Protein AF-A0A8T6ULE7-F1 (afdb_monomer)

Foldseek 3Di:
DDKDKDKDFDKDWPDQPPNVVVVDDTDMDGDPHIDMDIDDDDPFQKDKDQPPVVRDIDIDGPVDQQDDDDPPSPVSVVSVVVD

Sequence (83 aa):
MLSFHVTAPGRVCLFGEHSDYLGLDVIAAAIDMSIDIIATPREDNTICVKYLDLNESDEFSLDDEIQYRTQRDYIRSAFNVMA

Mean predicted aligned error: 3.83 Å

Solvent-accessible surface area (backbone atoms only — not comparable to full-atom values): 5539 Å² total; per-residue (Å²): 132,75,71,46,79,50,76,47,63,39,74,48,80,80,41,48,83,89,27,58,92,72,76,44,81,61,44,69,43,75,46,94,56,63,52,77,48,80,47,64,84,69,97,62,65,61,50,78,46,72,43,74,95,74,76,44,76,48,76,48,53,71,88,52,86,79,75,80,89,55,90,84,44,59,69,61,50,51,51,73,72,73,110

Secondary structure (DSSP, 8-state):
---EEEEEEEEEEEE-TTTGGGT---EEEEEEEEEEEEE---SSSEEEEEEGGGTEEEEEESSS-----STT-HHHHHHHHH-

Radius of gyration: 16.37 Å; Cα contacts (8 Å, |Δi|>4): 101; chains: 1; bounding box: 36×29×39 Å

pLDDT: mean 94.58, std 5.56, range [61.31, 98.44]

Structure (mmCIF, N/CA/C/O backbone):
data_AF-A0A8T6ULE7-F1
#
_entry.id   AF-A0A8T6ULE7-F1
#
loop_
_atom_site.group_PDB
_atom_site.id
_atom_site.type_symbol
_atom_site.label_atom_id
_atom_site.label_alt_id
_atom_site.label_comp_id
_atom_site.label_asym_id
_atom_site.label_entity_id
_atom_site.label_seq_id
_atom_site.pdbx_PDB_ins_code
_atom_site.Cartn_x
_atom_site.Cartn_y
_atom_site.Cartn_z
_atom_site.occupancy
_atom_site.B_iso_or_equiv
_atom_site.auth_seq_id
_atom_site.auth_comp_id
_atom_site.auth_asym_id
_atom_site.auth_atom_id
_atom_site.pdbx_PDB_model_num
ATOM 1 N N . MET A 1 1 ? -12.566 -15.089 15.477 1.00 64.25 1 MET A N 1
ATOM 2 C CA . MET A 1 1 ? -12.291 -14.541 14.131 1.00 64.25 1 MET A CA 1
ATOM 3 C C . MET A 1 1 ? -10.866 -14.886 13.755 1.00 64.25 1 MET A C 1
ATOM 5 O O . MET A 1 1 ? -10.006 -14.791 14.622 1.00 64.25 1 MET A O 1
ATOM 9 N N . LEU A 1 2 ? -10.627 -15.347 12.525 1.00 83.62 2 LEU A N 1
ATOM 10 C CA . LEU A 1 2 ? -9.266 -15.572 12.035 1.00 83.62 2 LEU A CA 1
ATOM 11 C C . LEU A 1 2 ? -8.621 -14.230 11.684 1.00 83.62 2 LEU A C 1
ATOM 13 O O . LEU A 1 2 ? -9.258 -13.396 11.043 1.00 83.62 2 LEU A O 1
ATOM 17 N N . SER A 1 3 ? -7.374 -14.037 12.105 1.00 91.44 3 SER A N 1
A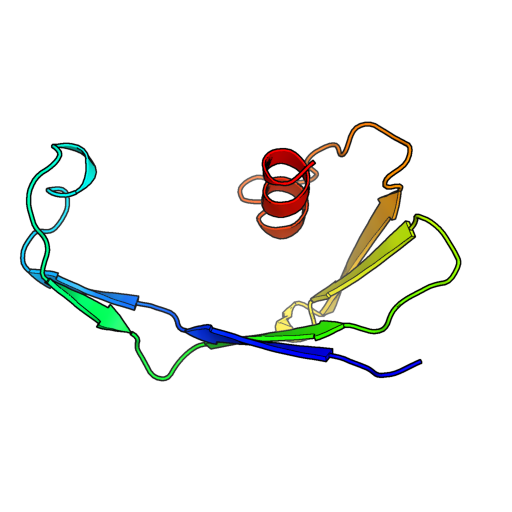TOM 18 C CA . SER A 1 3 ? -6.519 -12.984 11.573 1.00 91.44 3 SER A CA 1
ATOM 19 C C . SER A 1 3 ? -5.988 -13.393 10.199 1.00 91.44 3 SER A C 1
ATOM 21 O O . SER A 1 3 ? -5.745 -14.570 9.928 1.00 91.44 3 SER A O 1
ATOM 23 N N . PHE A 1 4 ? -5.799 -12.405 9.337 1.00 94.94 4 PHE A N 1
ATOM 24 C CA . PHE A 1 4 ? -5.183 -12.541 8.028 1.00 94.94 4 PHE A CA 1
ATOM 25 C C . PHE A 1 4 ? -3.810 -11.890 8.067 1.00 94.94 4 PHE A C 1
ATOM 27 O O . PHE A 1 4 ? -3.656 -10.796 8.609 1.00 94.94 4 PHE A O 1
ATOM 34 N N . HIS A 1 5 ? -2.824 -12.552 7.476 1.00 97.06 5 HIS A N 1
ATOM 35 C CA . HIS A 1 5 ? -1.519 -11.968 7.203 1.00 97.06 5 HIS A CA 1
ATOM 36 C C . HIS A 1 5 ? -1.360 -11.879 5.691 1.00 97.06 5 HIS A C 1
ATOM 38 O O . HIS A 1 5 ? -1.546 -12.871 4.986 1.00 97.06 5 HIS A O 1
ATOM 44 N N . VAL A 1 6 ? -1.083 -10.675 5.202 1.00 96.69 6 VAL A N 1
ATOM 45 C CA . VAL A 1 6 ? -0.815 -10.400 3.792 1.00 96.69 6 VAL A CA 1
ATOM 46 C C . VAL A 1 6 ? 0.506 -9.654 3.663 1.00 96.69 6 VAL A C 1
ATOM 48 O O . VAL A 1 6 ? 0.839 -8.815 4.500 1.00 96.69 6 VAL A O 1
ATOM 51 N N . THR A 1 7 ? 1.232 -9.948 2.591 1.00 97.81 7 THR A N 1
ATOM 52 C CA . THR A 1 7 ? 2.550 -9.379 2.303 1.00 97.81 7 THR A CA 1
ATOM 53 C C . THR A 1 7 ? 2.564 -8.885 0.861 1.00 97.81 7 THR A C 1
ATOM 55 O O . THR A 1 7 ? 2.179 -9.621 -0.050 1.00 97.81 7 THR A O 1
ATOM 58 N N . ALA A 1 8 ? 3.016 -7.652 0.645 1.00 97.44 8 ALA A N 1
ATOM 59 C CA . ALA A 1 8 ? 3.206 -7.065 -0.678 1.00 97.44 8 ALA A CA 1
ATOM 60 C C . ALA A 1 8 ? 4.682 -6.666 -0.858 1.00 97.44 8 ALA A C 1
ATOM 62 O O . ALA A 1 8 ? 5.171 -5.822 -0.102 1.00 97.44 8 ALA A O 1
ATOM 63 N N . PRO A 1 9 ? 5.419 -7.251 -1.820 1.00 98.44 9 PRO A N 1
ATOM 64 C CA . PRO A 1 9 ? 6.820 -6.912 -2.027 1.00 98.44 9 PRO A CA 1
ATOM 65 C C . PRO A 1 9 ? 6.970 -5.540 -2.692 1.00 98.44 9 PRO A C 1
ATOM 67 O O . PRO A 1 9 ? 6.162 -5.126 -3.526 1.00 98.44 9 PRO A O 1
ATOM 70 N N . GLY A 1 10 ? 8.060 -4.853 -2.365 1.00 98.12 10 GLY A N 1
ATOM 71 C CA . GLY A 1 10 ? 8.569 -3.746 -3.157 1.00 98.12 10 GLY A CA 1
ATOM 72 C C . GLY A 1 10 ? 9.064 -4.226 -4.523 1.00 98.12 10 GLY A C 1
ATOM 73 O O . GLY A 1 10 ? 9.137 -5.423 -4.812 1.00 98.12 10 GLY A O 1
ATOM 74 N N . ARG A 1 11 ? 9.451 -3.278 -5.379 1.00 97.69 11 ARG A N 1
ATOM 75 C CA . ARG A 1 11 ? 9.903 -3.576 -6.744 1.00 97.69 11 ARG A CA 1
ATOM 76 C C . ARG A 1 11 ? 11.076 -2.716 -7.178 1.00 97.69 11 ARG A C 1
ATOM 78 O O . ARG A 1 11 ? 11.152 -1.534 -6.831 1.00 97.69 11 ARG A O 1
ATOM 85 N N . VAL A 1 12 ? 11.900 -3.272 -8.056 1.00 97.38 12 VAL A N 1
ATOM 86 C CA . VAL A 1 12 ? 12.940 -2.564 -8.812 1.00 97.38 12 VAL A CA 1
ATOM 87 C C . VAL A 1 12 ? 12.638 -2.627 -10.311 1.00 97.38 12 VAL A C 1
ATOM 89 O O . VAL A 1 12 ? 12.083 -3.613 -10.797 1.00 97.38 12 VAL A O 1
ATOM 92 N N . CYS A 1 13 ? 12.983 -1.566 -11.041 1.00 97.19 13 CYS A N 1
ATOM 93 C CA . CYS A 1 13 ? 12.955 -1.552 -12.501 1.00 97.19 13 CYS A CA 1
ATOM 94 C C . CYS A 1 13 ? 14.336 -1.974 -13.019 1.00 97.19 13 CYS A C 1
ATOM 96 O O . CYS A 1 13 ? 15.331 -1.340 -12.683 1.00 97.19 13 CYS A O 1
ATOM 98 N N . LEU A 1 14 ? 14.406 -3.059 -13.791 1.00 97.50 14 LEU A N 1
ATOM 99 C CA . LEU A 1 14 ? 15.645 -3.548 -14.405 1.00 97.50 14 LEU A CA 1
ATOM 100 C C . LEU A 1 14 ? 15.858 -2.940 -15.796 1.00 97.50 14 LEU A C 1
ATOM 102 O O . LEU A 1 14 ? 16.996 -2.755 -16.222 1.00 97.50 14 LEU A O 1
ATOM 106 N N . PHE A 1 15 ? 14.767 -2.647 -16.510 1.00 97.62 15 PHE A N 1
ATOM 107 C CA . PHE A 1 15 ? 14.793 -2.023 -17.830 1.00 97.62 15 PHE A CA 1
ATOM 108 C C . PHE A 1 15 ? 13.477 -1.297 -18.132 1.00 97.62 15 PHE A C 1
ATOM 110 O O . PHE A 1 15 ? 12.406 -1.785 -17.767 1.00 97.62 15 PHE A O 1
ATOM 117 N N . GLY A 1 16 ? 13.563 -0.187 -18.872 1.00 94.44 16 GLY A N 1
ATOM 118 C CA . GLY A 1 16 ? 12.394 0.572 -19.324 1.00 94.44 16 GLY A CA 1
ATOM 119 C C . GLY A 1 16 ? 11.904 1.606 -18.311 1.00 94.44 16 GLY A C 1
ATOM 120 O O . GLY A 1 16 ? 10.699 1.770 -18.133 1.00 94.44 16 GLY A O 1
ATOM 121 N N . GLU A 1 17 ? 12.813 2.317 -17.630 1.00 94.19 17 GLU A N 1
ATOM 122 C CA . GLU A 1 17 ? 12.403 3.445 -16.786 1.00 94.19 17 GLU A CA 1
ATOM 123 C C . GLU A 1 17 ? 11.541 4.435 -17.573 1.00 94.19 17 GLU A C 1
ATOM 125 O O . GLU A 1 17 ? 11.801 4.711 -18.747 1.00 94.19 17 GLU A O 1
ATOM 130 N N . HIS A 1 18 ? 10.492 4.941 -16.919 1.00 93.81 18 HIS A N 1
ATOM 131 C CA . HIS A 1 18 ? 9.562 5.919 -17.483 1.00 93.81 18 HIS A CA 1
ATOM 132 C C . HIS A 1 18 ? 8.841 5.478 -18.777 1.00 93.81 18 HIS A C 1
ATOM 134 O O . HIS A 1 18 ? 8.252 6.300 -19.476 1.00 93.81 18 HIS A O 1
ATOM 140 N N . SER A 1 19 ? 8.898 4.196 -19.136 1.00 95.06 19 SER A N 1
ATOM 141 C CA . SER A 1 19 ? 8.316 3.685 -20.384 1.00 95.06 19 SER A CA 1
ATOM 142 C C . SER A 1 19 ? 6.899 3.131 -20.184 1.00 95.06 19 SER A C 1
ATOM 144 O O . SER A 1 19 ? 6.098 3.103 -21.116 1.00 95.06 19 SER A O 1
ATOM 146 N N . ASP A 1 20 ? 6.560 2.761 -18.951 1.00 91.50 20 ASP A N 1
ATOM 147 C CA . ASP A 1 20 ? 5.279 2.182 -18.547 1.00 91.50 20 ASP A CA 1
ATOM 148 C C . ASP A 1 20 ? 4.095 3.120 -18.813 1.00 91.50 20 ASP A C 1
ATOM 150 O O . ASP A 1 20 ? 3.091 2.710 -19.394 1.00 91.50 20 ASP A O 1
ATOM 154 N N . TYR A 1 21 ? 4.226 4.408 -18.488 1.00 91.94 21 TYR A N 1
ATOM 155 C CA . TYR A 1 21 ? 3.161 5.383 -18.747 1.00 91.94 21 TYR A CA 1
ATOM 156 C C . TYR A 1 21 ? 2.987 5.730 -20.235 1.00 91.94 21 TYR A C 1
ATOM 158 O O . TYR A 1 21 ? 2.026 6.407 -20.600 1.00 91.94 21 TYR A O 1
ATOM 166 N N . LEU A 1 22 ? 3.898 5.274 -21.101 1.00 95.69 22 LEU A N 1
ATOM 167 C CA . LEU A 1 22 ? 3.766 5.346 -22.559 1.00 95.69 22 LEU A CA 1
ATOM 168 C C . LEU A 1 22 ? 3.135 4.075 -23.152 1.00 95.69 22 LEU A C 1
ATOM 170 O O . LEU A 1 22 ? 2.967 3.994 -24.367 1.00 95.69 22 LEU A O 1
ATOM 174 N N . GLY A 1 23 ? 2.787 3.088 -22.318 1.00 94.69 23 GLY A N 1
ATOM 175 C CA . GLY A 1 23 ? 2.235 1.804 -22.755 1.00 94.69 23 GLY A CA 1
ATOM 176 C C . GLY A 1 23 ? 3.273 0.858 -23.362 1.00 94.69 23 GLY A C 1
ATOM 177 O O . GLY A 1 23 ? 2.905 -0.022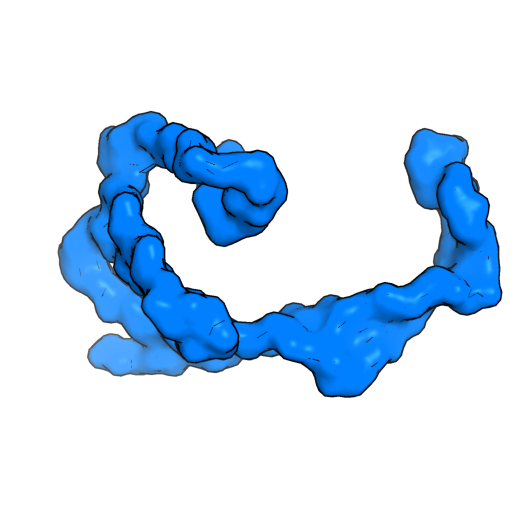 -24.137 1.00 94.69 23 GLY A O 1
ATOM 178 N N . LEU A 1 24 ? 4.558 1.055 -23.053 1.00 96.56 24 LEU A N 1
ATOM 179 C CA . LEU A 1 24 ? 5.648 0.192 -23.506 1.00 96.56 24 LEU A CA 1
ATOM 180 C C . LEU A 1 24 ? 5.994 -0.861 -22.449 1.00 96.56 24 LEU A C 1
ATOM 182 O O . LEU A 1 24 ? 5.780 -0.658 -21.252 1.00 96.56 24 LEU A O 1
ATOM 186 N N . ASP A 1 25 ? 6.577 -1.970 -22.904 1.00 96.50 25 ASP A N 1
ATOM 187 C CA . ASP A 1 25 ? 7.028 -3.046 -22.025 1.00 96.50 25 ASP A CA 1
ATOM 188 C C . ASP A 1 25 ? 8.167 -2.593 -21.101 1.00 96.50 25 ASP A C 1
ATOM 190 O O . ASP A 1 25 ? 9.061 -1.832 -21.486 1.00 96.50 25 ASP A O 1
ATOM 194 N N . VAL A 1 26 ? 8.164 -3.133 -19.882 1.00 97.19 26 VAL A N 1
ATOM 195 C CA . VAL A 1 26 ? 9.207 -2.930 -18.871 1.00 97.19 26 VAL A CA 1
ATOM 196 C C . VAL A 1 26 ? 9.630 -4.269 -18.282 1.00 97.19 26 VAL A C 1
ATOM 198 O O . VAL A 1 26 ? 8.841 -5.212 -18.208 1.00 97.19 26 VAL A O 1
ATOM 201 N N . ILE A 1 27 ? 10.875 -4.352 -17.818 1.00 97.69 27 ILE A N 1
ATOM 202 C CA . ILE A 1 27 ? 11.354 -5.5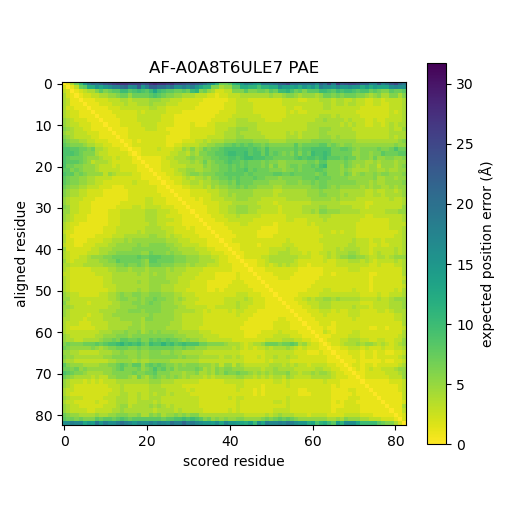03 -17.048 1.00 97.69 27 ILE A CA 1
ATOM 203 C C . ILE A 1 27 ? 11.495 -5.041 -15.603 1.00 97.69 27 ILE A C 1
ATOM 205 O O . ILE A 1 27 ? 12.395 -4.268 -15.281 1.00 97.69 27 ILE A O 1
ATOM 209 N N . ALA A 1 28 ? 10.611 -5.516 -14.732 1.00 96.75 28 ALA A N 1
ATOM 210 C CA . ALA A 1 28 ? 10.636 -5.236 -13.301 1.00 96.75 28 ALA A CA 1
ATOM 211 C C . ALA A 1 28 ? 10.750 -6.533 -12.498 1.00 96.75 28 ALA A C 1
ATOM 213 O O . ALA A 1 28 ? 10.341 -7.602 -12.953 1.00 96.75 28 ALA A O 1
ATOM 214 N N . ALA A 1 29 ? 11.298 -6.430 -11.292 1.00 98.00 29 ALA A N 1
ATOM 215 C CA . ALA A 1 29 ? 11.418 -7.546 -10.368 1.00 98.00 29 ALA A CA 1
ATOM 216 C C . ALA A 1 29 ? 10.923 -7.142 -8.978 1.00 98.00 29 ALA A C 1
ATOM 218 O O . ALA A 1 29 ? 11.177 -6.025 -8.519 1.00 98.00 29 ALA A O 1
ATOM 219 N N . ALA A 1 30 ? 10.230 -8.064 -8.309 1.00 98.38 30 ALA A N 1
ATOM 220 C CA . ALA A 1 30 ? 9.975 -7.957 -6.880 1.00 98.38 30 ALA A CA 1
ATOM 221 C C . ALA A 1 30 ? 11.300 -8.090 -6.112 1.00 98.38 30 ALA A C 1
ATOM 223 O O . ALA A 1 30 ? 12.186 -8.841 -6.527 1.00 98.38 30 ALA A O 1
ATOM 224 N N . ILE A 1 31 ? 11.427 -7.362 -5.007 1.00 98.31 31 ILE A N 1
ATOM 225 C CA . ILE A 1 31 ? 12.565 -7.467 -4.084 1.00 98.31 31 ILE A CA 1
ATOM 226 C C . ILE A 1 31 ? 12.123 -8.113 -2.766 1.00 98.31 31 ILE A C 1
ATOM 228 O O . ILE A 1 31 ? 10.931 -8.303 -2.528 1.00 98.31 31 ILE A O 1
ATOM 232 N N . ASP A 1 32 ? 13.087 -8.453 -1.914 1.00 97.88 32 ASP A N 1
ATOM 233 C CA . ASP A 1 32 ? 12.868 -9.083 -0.605 1.00 97.88 32 ASP A CA 1
ATOM 234 C C . ASP A 1 32 ? 12.359 -8.116 0.480 1.00 97.88 32 ASP A C 1
ATOM 236 O O . ASP A 1 32 ? 11.922 -8.555 1.540 1.00 97.88 32 ASP A O 1
ATOM 240 N N . MET A 1 33 ? 12.364 -6.808 0.213 1.00 97.62 33 MET A N 1
ATOM 241 C CA . MET A 1 33 ? 11.747 -5.795 1.067 1.00 97.62 33 MET A CA 1
ATOM 242 C C . MET A 1 33 ? 10.242 -5.700 0.794 1.00 97.62 33 MET A C 1
ATOM 244 O O . MET A 1 33 ? 9.842 -5.392 -0.330 1.00 97.62 33 MET A O 1
ATOM 248 N N . SER A 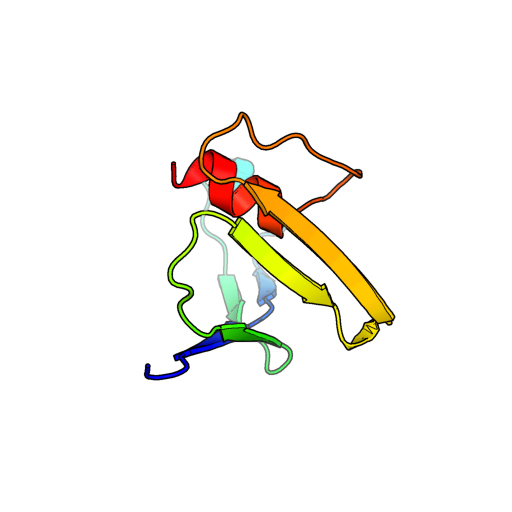1 34 ? 9.412 -5.914 1.815 1.00 97.56 34 SER A N 1
ATOM 249 C CA . SER A 1 34 ? 7.947 -5.947 1.717 1.00 97.56 34 SER A CA 1
ATOM 250 C C . SER A 1 3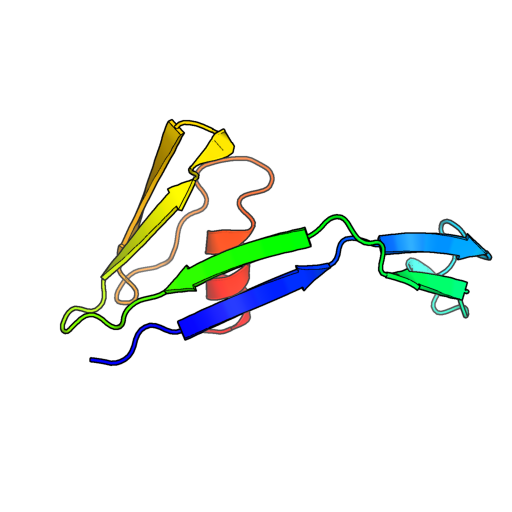4 ? 7.244 -5.013 2.700 1.00 97.56 34 SER A C 1
ATOM 252 O O . SER A 1 34 ? 7.829 -4.541 3.672 1.00 97.56 34 SER A O 1
ATOM 254 N N . ILE A 1 35 ? 5.962 -4.763 2.433 1.00 97.06 35 ILE A N 1
ATOM 255 C CA . ILE A 1 35 ? 4.998 -4.272 3.417 1.00 97.06 35 ILE A CA 1
ATOM 256 C C . ILE A 1 35 ? 4.165 -5.463 3.881 1.00 97.06 35 ILE A C 1
ATOM 258 O O . ILE A 1 35 ? 3.597 -6.190 3.062 1.00 97.06 35 ILE A O 1
ATOM 262 N N . ASP A 1 36 ? 4.055 -5.619 5.193 1.00 97.31 36 ASP A N 1
ATOM 263 C CA . ASP A 1 36 ? 3.278 -6.666 5.840 1.00 97.31 36 ASP A CA 1
ATOM 264 C C . ASP A 1 36 ? 2.081 -6.061 6.571 1.00 97.31 36 ASP A C 1
ATOM 266 O O . ASP A 1 36 ? 2.207 -5.082 7.308 1.00 97.31 36 ASP A O 1
ATOM 270 N N . ILE A 1 37 ? 0.903 -6.655 6.379 1.00 96.81 37 ILE A N 1
ATOM 271 C CA . ILE A 1 37 ? -0.322 -6.262 7.073 1.00 96.81 37 ILE A CA 1
ATOM 272 C C . ILE A 1 37 ? -0.893 -7.484 7.779 1.00 96.81 37 ILE A C 1
ATOM 274 O O . ILE A 1 37 ? -1.179 -8.513 7.164 1.00 96.81 37 ILE A O 1
ATOM 278 N N . ILE A 1 38 ? -1.102 -7.340 9.085 1.00 97.06 38 ILE A N 1
ATOM 279 C CA . ILE A 1 38 ? -1.873 -8.284 9.888 1.00 97.06 38 ILE A CA 1
ATOM 280 C C . ILE A 1 38 ? -3.225 -7.636 10.164 1.00 97.06 38 ILE A C 1
ATOM 282 O O . ILE A 1 38 ? -3.310 -6.632 10.869 1.00 97.06 38 ILE A O 1
ATOM 286 N N . ALA A 1 39 ? -4.282 -8.212 9.606 1.00 95.81 39 ALA A N 1
ATOM 287 C CA . ALA A 1 39 ? -5.643 -7.717 9.735 1.00 95.81 39 ALA A CA 1
ATOM 288 C C . ALA A 1 39 ? -6.486 -8.691 10.558 1.00 95.81 39 ALA A C 1
ATOM 290 O O . ALA A 1 39 ? -6.379 -9.906 10.416 1.00 95.81 39 ALA A O 1
ATOM 291 N N . THR A 1 40 ? -7.351 -8.168 11.420 1.00 96.69 40 THR A N 1
ATOM 292 C CA . THR A 1 40 ? -8.354 -8.969 12.132 1.00 96.69 40 THR A CA 1
ATOM 293 C C . THR A 1 40 ? -9.723 -8.368 11.841 1.00 96.69 40 THR A C 1
ATOM 295 O O . THR A 1 40 ? -9.859 -7.153 11.990 1.00 96.69 40 THR A O 1
ATOM 298 N N . PRO A 1 41 ? -10.718 -9.172 11.420 1.00 94.81 41 PRO A N 1
ATOM 299 C CA . PRO A 1 41 ? -12.072 -8.679 11.218 1.00 94.81 41 PRO A CA 1
ATOM 300 C C . PRO A 1 41 ? -12.632 -8.035 12.483 1.00 94.81 41 PRO A C 1
ATOM 302 O O . PRO A 1 41 ? -12.305 -8.445 13.600 1.00 94.81 41 PRO A O 1
ATOM 305 N N . ARG A 1 42 ? -13.496 -7.046 12.285 1.00 94.38 42 ARG A N 1
ATOM 306 C CA . ARG A 1 42 ? -14.248 -6.374 13.339 1.00 94.38 42 ARG A CA 1
ATOM 307 C C . ARG A 1 42 ? -15.741 -6.529 13.068 1.00 94.38 42 ARG A C 1
ATOM 309 O O . ARG A 1 42 ? -16.136 -6.873 11.958 1.00 94.38 42 ARG A O 1
ATOM 316 N N . GLU A 1 43 ? -16.547 -6.330 14.105 1.00 95.12 43 GLU A N 1
ATOM 317 C CA . GLU A 1 43 ? -18.014 -6.380 14.006 1.00 95.12 43 GLU A CA 1
ATOM 318 C C . GLU A 1 43 ? -18.622 -5.016 13.645 1.00 95.12 43 GLU A C 1
ATOM 320 O O . GLU A 1 43 ? -19.800 -4.946 13.307 1.00 95.12 43 GLU A O 1
ATOM 325 N N . ASP A 1 44 ? -17.828 -3.944 13.721 1.00 95.75 44 ASP A N 1
ATOM 326 C CA . ASP A 1 44 ? -18.190 -2.590 13.305 1.00 95.75 44 ASP A CA 1
ATOM 327 C C . ASP A 1 44 ? -17.659 -2.270 11.894 1.00 95.75 44 ASP A C 1
ATOM 329 O O . ASP A 1 44 ? -16.817 -2.981 11.344 1.00 95.75 44 ASP A O 1
ATOM 333 N N . ASN A 1 45 ? -18.146 -1.171 11.313 1.00 95.00 45 ASN A N 1
ATOM 334 C CA . ASN A 1 45 ? -17.713 -0.665 10.005 1.00 95.00 45 ASN A CA 1
ATOM 335 C C . ASN A 1 45 ? -16.508 0.286 10.107 1.00 95.00 45 ASN A C 1
ATOM 337 O O . ASN A 1 45 ? -16.293 1.126 9.235 1.00 95.00 45 ASN A O 1
ATOM 341 N N . THR A 1 46 ? -15.705 0.164 11.164 1.00 95.94 46 THR A N 1
ATOM 342 C CA . THR A 1 46 ? -14.551 1.036 11.401 1.00 95.94 46 THR A CA 1
ATOM 343 C C . THR A 1 46 ? -13.254 0.323 11.035 1.00 95.94 46 THR A C 1
ATOM 345 O O . THR A 1 46 ? -12.961 -0.775 11.513 1.00 95.94 46 THR A O 1
ATOM 348 N N . ILE A 1 47 ? -12.422 0.977 10.229 1.00 96.06 47 ILE A N 1
ATOM 349 C CA . ILE A 1 47 ? -11.050 0.558 9.954 1.00 96.06 47 ILE A CA 1
ATOM 350 C C . ILE A 1 47 ? -10.113 1.239 10.947 1.00 96.06 47 ILE A C 1
ATOM 352 O O . ILE A 1 47 ? -10.049 2.463 11.006 1.00 96.06 47 ILE A O 1
ATOM 356 N N . CYS A 1 48 ? -9.340 0.440 11.685 1.00 96.75 48 CYS A N 1
ATOM 357 C CA . CYS A 1 48 ? -8.269 0.920 12.560 1.00 96.75 48 CYS A CA 1
ATOM 358 C C . CYS A 1 48 ? -6.915 0.433 12.034 1.00 96.75 48 CYS A C 1
ATOM 360 O O . CYS A 1 48 ? -6.677 -0.774 11.948 1.00 96.75 48 CYS A O 1
ATOM 362 N N . VAL A 1 49 ? -6.004 1.358 11.740 1.00 97.00 49 VAL A N 1
ATOM 363 C CA . VAL A 1 49 ? -4.666 1.068 11.208 1.00 97.00 49 VAL A CA 1
ATOM 364 C C . VAL A 1 49 ? -3.611 1.470 12.230 1.00 97.00 49 VAL A C 1
ATOM 366 O O . VAL A 1 49 ? -3.692 2.535 12.841 1.00 97.00 49 VAL A O 1
ATOM 369 N N . LYS A 1 50 ? -2.593 0.627 12.407 1.00 97.31 50 LYS A N 1
ATOM 370 C CA . LYS A 1 50 ? -1.397 0.942 13.198 1.00 97.31 50 LYS A CA 1
ATOM 371 C C . LYS A 1 50 ? -0.171 0.843 12.303 1.00 97.31 50 LYS A C 1
ATOM 373 O O . LYS A 1 50 ? 0.149 -0.242 11.827 1.00 97.31 50 LYS A O 1
ATOM 378 N N . TYR A 1 51 ? 0.518 1.960 12.104 1.00 95.50 51 TYR A N 1
ATOM 379 C CA . TYR A 1 51 ? 1.772 2.013 11.358 1.00 95.50 51 TYR A CA 1
ATOM 380 C C . TYR A 1 51 ? 2.915 1.775 12.339 1.00 95.50 51 TYR A C 1
ATOM 382 O O . TYR A 1 51 ? 3.410 2.712 12.964 1.00 95.50 51 TYR A O 1
ATOM 390 N N . LEU A 1 52 ? 3.284 0.506 12.525 1.00 95.88 52 LEU A N 1
ATOM 391 C CA . LEU A 1 52 ? 4.205 0.080 13.584 1.00 95.88 52 LEU A CA 1
ATOM 392 C C . LEU A 1 52 ? 5.559 0.801 13.510 1.00 95.88 52 LEU A C 1
ATOM 394 O O . LEU A 1 52 ? 6.029 1.307 14.525 1.00 95.88 52 LEU A O 1
ATOM 398 N N . ASP A 1 53 ? 6.125 0.924 12.309 1.00 95.50 53 ASP A N 1
ATOM 399 C CA . ASP A 1 53 ? 7.447 1.533 12.096 1.00 95.50 53 ASP A CA 1
ATOM 400 C C . ASP A 1 53 ? 7.450 3.057 12.275 1.00 95.50 53 ASP A C 1
ATOM 402 O O . ASP A 1 53 ? 8.491 3.653 12.546 1.00 95.50 53 ASP A O 1
ATOM 406 N N . LEU A 1 54 ? 6.282 3.693 12.133 1.00 94.31 54 LEU A N 1
ATOM 407 C CA . LEU A 1 54 ? 6.108 5.139 12.296 1.00 94.31 54 LEU A CA 1
ATOM 408 C C . LEU A 1 54 ? 5.623 5.515 13.699 1.00 94.31 54 LEU A C 1
ATOM 410 O O . LEU A 1 54 ? 5.660 6.685 14.065 1.00 94.31 54 LEU A O 1
ATOM 414 N N . ASN A 1 55 ? 5.178 4.534 14.490 1.00 95.56 55 ASN A N 1
ATOM 415 C CA . ASN A 1 55 ? 4.488 4.751 15.760 1.00 95.56 55 ASN A CA 1
ATOM 416 C C . ASN A 1 55 ? 3.266 5.687 15.616 1.00 95.56 55 ASN A C 1
ATOM 418 O O . ASN A 1 55 ? 3.001 6.543 16.460 1.00 95.56 55 ASN A O 1
ATOM 422 N N . GLU A 1 56 ? 2.514 5.506 14.529 1.00 95.44 56 GLU A N 1
ATOM 423 C CA . GLU A 1 56 ? 1.317 6.283 14.196 1.00 95.44 56 GLU A CA 1
ATOM 424 C C . GLU A 1 56 ? 0.077 5.387 14.096 1.00 95.44 56 GLU A C 1
ATOM 426 O O . GLU A 1 56 ? 0.161 4.162 13.957 1.00 95.44 56 GLU A O 1
ATOM 431 N N . SER A 1 57 ? -1.103 6.007 14.137 1.00 96.12 57 SER A N 1
ATOM 432 C CA . SER A 1 57 ? -2.378 5.311 13.961 1.00 96.12 57 SER A CA 1
ATOM 433 C C . SER A 1 57 ? -3.334 6.077 13.053 1.00 96.12 57 SER A C 1
ATOM 435 O O . SER A 1 57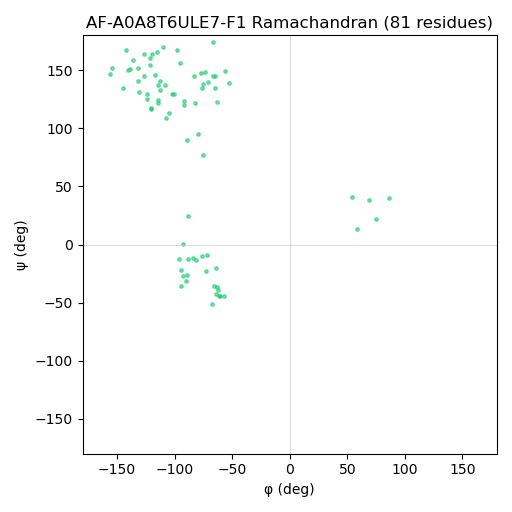 ? -3.190 7.282 12.825 1.00 96.12 57 SER A O 1
ATOM 437 N N . ASP A 1 58 ? -4.294 5.346 12.502 1.00 95.94 58 ASP A N 1
ATOM 438 C CA . ASP A 1 58 ? -5.400 5.892 11.732 1.00 95.94 58 ASP A CA 1
ATOM 439 C C . ASP A 1 58 ? -6.710 5.197 12.076 1.00 95.94 58 ASP A C 1
ATOM 441 O O . ASP A 1 58 ? -6.724 4.012 12.413 1.00 95.94 58 ASP A O 1
ATOM 445 N N . GLU A 1 59 ? -7.802 5.938 11.941 1.00 96.50 59 GLU A N 1
ATOM 446 C CA . GLU A 1 59 ? -9.154 5.437 12.110 1.00 96.50 59 GLU A CA 1
ATOM 447 C C . GLU A 1 59 ? -10.111 6.122 11.130 1.00 96.50 59 GLU A C 1
ATOM 449 O O . GLU A 1 59 ? -10.074 7.345 10.945 1.00 96.50 59 GLU A O 1
ATOM 454 N N . PHE A 1 60 ? -10.964 5.334 10.479 1.00 95.94 60 PHE A N 1
ATOM 455 C CA . PHE A 1 60 ? -12.052 5.841 9.646 1.00 95.94 60 PHE A CA 1
ATOM 456 C C . PHE A 1 60 ? -13.208 4.856 9.535 1.00 95.94 60 PHE A C 1
ATOM 458 O O . PHE A 1 60 ? -13.018 3.645 9.614 1.00 95.94 60 PHE A O 1
ATOM 465 N N . SER A 1 61 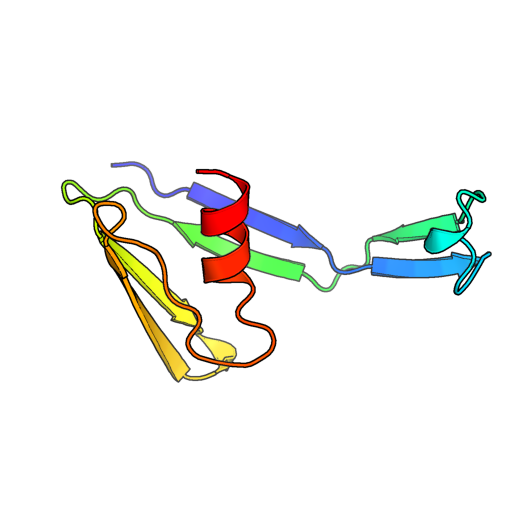? -14.402 5.406 9.330 1.00 95.31 61 SER A N 1
ATOM 466 C CA . SER A 1 61 ? -15.617 4.650 9.041 1.00 95.31 61 SER A CA 1
ATOM 467 C C . SER A 1 61 ? -15.695 4.305 7.554 1.00 95.31 61 SER A C 1
ATOM 469 O O . SER A 1 61 ? -15.279 5.100 6.712 1.00 95.31 61 SER A O 1
ATOM 471 N N . LEU A 1 62 ? -16.245 3.133 7.242 1.00 93.75 62 LEU A N 1
ATOM 472 C CA . LEU A 1 62 ? -16.644 2.744 5.887 1.00 93.75 62 LEU A CA 1
ATOM 473 C C . LEU A 1 62 ? -18.040 3.268 5.510 1.00 93.75 62 LEU A C 1
ATOM 475 O O . LEU A 1 62 ? -18.415 3.187 4.345 1.00 93.75 62 LEU A O 1
ATOM 479 N N . ASP A 1 63 ? -18.805 3.785 6.477 1.00 94.06 63 ASP A N 1
ATOM 480 C CA . ASP A 1 63 ? -20.145 4.344 6.242 1.00 94.06 63 ASP A CA 1
ATOM 481 C C . ASP A 1 63 ? -20.106 5.792 5.709 1.00 94.06 63 ASP A C 1
ATOM 483 O O . ASP A 1 63 ? -21.116 6.301 5.224 1.00 94.06 63 ASP A O 1
ATOM 487 N N . ASP A 1 64 ? -18.945 6.449 5.787 1.00 91.25 64 ASP A N 1
ATOM 488 C CA . ASP A 1 64 ? -18.730 7.846 5.403 1.00 91.25 64 ASP A CA 1
ATOM 489 C C . ASP A 1 64 ? -17.760 7.967 4.215 1.00 91.25 64 ASP A C 1
ATOM 491 O O . ASP A 1 64 ? -17.010 7.047 3.886 1.00 91.25 64 ASP A O 1
ATOM 495 N N . GLU A 1 65 ? -17.713 9.146 3.588 1.00 91.88 65 GLU A N 1
ATOM 496 C CA . GLU A 1 65 ? -16.687 9.454 2.589 1.00 91.88 65 GLU A CA 1
ATOM 497 C C . GLU A 1 65 ? -15.283 9.443 3.229 1.00 91.88 65 GLU A C 1
ATOM 499 O O . GLU A 1 65 ? -14.992 10.208 4.157 1.00 91.88 65 GLU A O 1
ATOM 504 N N . ILE A 1 66 ? -14.380 8.604 2.711 1.00 95.50 66 ILE A N 1
ATOM 505 C CA . ILE A 1 66 ? -13.036 8.431 3.273 1.00 95.50 66 ILE A CA 1
ATOM 506 C C . ILE A 1 66 ? -12.129 9.584 2.820 1.00 95.50 66 ILE A C 1
ATOM 508 O O . ILE A 1 66 ? -11.497 9.550 1.762 1.00 95.50 66 ILE A O 1
ATOM 512 N N . GLN A 1 67 ? -12.025 10.610 3.666 1.00 95.06 67 GLN A N 1
ATOM 513 C CA . GLN A 1 67 ? -11.160 11.772 3.439 1.00 95.06 67 GLN A CA 1
ATOM 514 C C . GLN A 1 67 ? -9.671 11.430 3.592 1.00 95.06 67 GLN A C 1
ATOM 516 O O . GLN A 1 67 ? -9.280 10.714 4.520 1.00 95.06 67 GLN A O 1
ATOM 521 N N . TYR A 1 68 ? -8.830 11.992 2.721 1.00 95.69 68 TYR A N 1
ATOM 522 C CA . TYR A 1 68 ? -7.370 11.897 2.819 1.00 95.69 68 TYR A CA 1
ATOM 523 C C . TYR A 1 68 ? -6.823 12.808 3.917 1.00 95.69 68 TYR A C 1
ATOM 525 O O . TYR A 1 68 ? -7.224 13.966 4.025 1.00 95.69 68 TYR A O 1
ATOM 533 N N . ARG A 1 69 ? -5.860 12.314 4.701 1.00 93.56 69 ARG A N 1
ATOM 534 C CA . ARG A 1 69 ? -5.253 13.099 5.790 1.00 93.56 69 ARG A CA 1
ATOM 535 C C . ARG A 1 69 ? -3.978 13.809 5.359 1.00 93.56 69 ARG A C 1
ATOM 537 O O . ARG A 1 69 ? -3.687 14.910 5.821 1.00 93.56 69 ARG A O 1
ATOM 544 N N . THR A 1 70 ? -3.200 13.166 4.494 1.00 92.06 70 THR A N 1
ATOM 545 C CA . THR A 1 70 ? -1.878 13.633 4.077 1.00 92.06 70 THR A CA 1
ATOM 546 C C . THR A 1 70 ? -1.637 13.360 2.596 1.00 92.06 70 THR A C 1
ATOM 548 O O . THR A 1 70 ? -2.362 12.614 1.933 1.00 92.06 70 THR A O 1
ATOM 551 N N . GLN A 1 71 ? -0.587 13.973 2.049 1.00 93.00 71 GLN A N 1
ATOM 552 C CA . GLN A 1 71 ? -0.094 13.576 0.739 1.00 93.00 71 GLN A CA 1
ATOM 553 C C . GLN A 1 71 ? 0.441 12.138 0.824 1.00 93.00 71 GLN A C 1
ATOM 555 O O . GLN A 1 71 ? 1.220 11.834 1.724 1.00 93.00 71 GLN A O 1
ATOM 560 N N . ARG A 1 72 ? 0.083 11.290 -0.153 1.00 91.56 72 ARG A N 1
ATOM 561 C CA . ARG A 1 72 ? 0.459 9.859 -0.216 1.00 91.56 72 ARG A CA 1
ATOM 562 C C . ARG A 1 72 ? -0.210 8.979 0.852 1.00 91.56 72 ARG A C 1
ATOM 564 O O . ARG A 1 72 ? 0.396 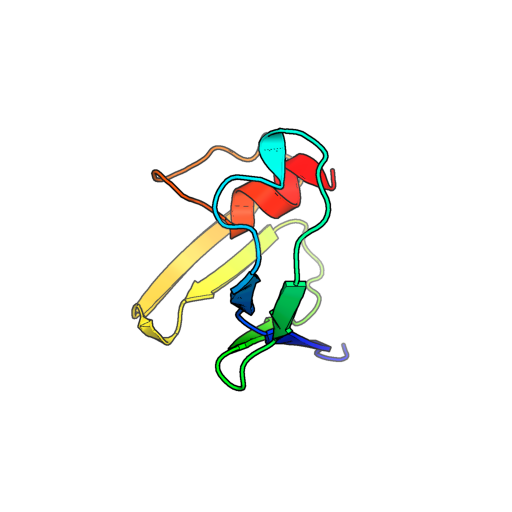8.044 1.364 1.00 91.56 72 ARG A O 1
ATOM 571 N N . ASP A 1 73 ? -1.477 9.246 1.149 1.00 95.31 73 ASP A N 1
ATOM 572 C CA . ASP A 1 73 ? -2.292 8.417 2.044 1.00 95.31 73 ASP A CA 1
ATOM 573 C C . ASP A 1 73 ? -2.744 7.110 1.355 1.00 95.31 73 ASP A C 1
ATOM 575 O O . ASP A 1 73 ? -3.866 6.972 0.860 1.00 95.31 73 ASP A O 1
ATOM 579 N N . TYR A 1 74 ? -1.814 6.156 1.249 1.00 95.06 74 TYR A N 1
ATOM 580 C CA . TYR A 1 74 ? -1.985 4.939 0.449 1.00 95.06 74 TYR A CA 1
ATOM 581 C C . TYR A 1 74 ? -3.073 3.999 0.971 1.00 95.06 74 TYR A C 1
ATOM 583 O O . TYR A 1 74 ? -3.769 3.387 0.165 1.00 95.06 74 TYR A O 1
ATOM 591 N N . ILE A 1 75 ? -3.245 3.886 2.294 1.00 94.94 75 ILE A N 1
ATOM 592 C CA . ILE A 1 75 ? -4.264 2.990 2.859 1.00 94.94 75 ILE A CA 1
ATOM 593 C C . ILE A 1 75 ? -5.654 3.514 2.517 1.00 94.94 75 ILE A C 1
ATOM 595 O O . ILE A 1 75 ? -6.447 2.785 1.928 1.00 94.94 75 ILE A O 1
ATOM 599 N N . ARG A 1 76 ? -5.934 4.792 2.791 1.00 95.62 76 ARG A N 1
ATOM 600 C CA . ARG A 1 76 ? -7.230 5.391 2.453 1.00 95.62 76 ARG A CA 1
ATOM 601 C C . ARG A 1 76 ? -7.478 5.418 0.948 1.00 95.62 76 ARG A C 1
ATOM 603 O O . ARG A 1 76 ? -8.595 5.166 0.510 1.00 95.62 76 ARG A O 1
ATOM 610 N N . SER A 1 77 ? -6.434 5.644 0.146 1.00 95.75 77 SER A N 1
ATOM 611 C CA . SER A 1 77 ? -6.536 5.585 -1.318 1.00 95.75 77 SER A CA 1
ATOM 612 C C . SER A 1 77 ? -6.923 4.197 -1.813 1.00 95.75 77 SER A C 1
ATOM 614 O O . SER A 1 77 ? -7.736 4.105 -2.726 1.00 95.75 77 SER A O 1
ATOM 616 N N . ALA A 1 78 ? -6.403 3.129 -1.201 1.00 94.62 78 ALA A N 1
ATOM 617 C CA . ALA A 1 78 ? -6.795 1.769 -1.550 1.00 94.62 78 ALA A CA 1
ATOM 618 C C . ALA A 1 78 ? -8.291 1.533 -1.292 1.00 94.62 78 ALA A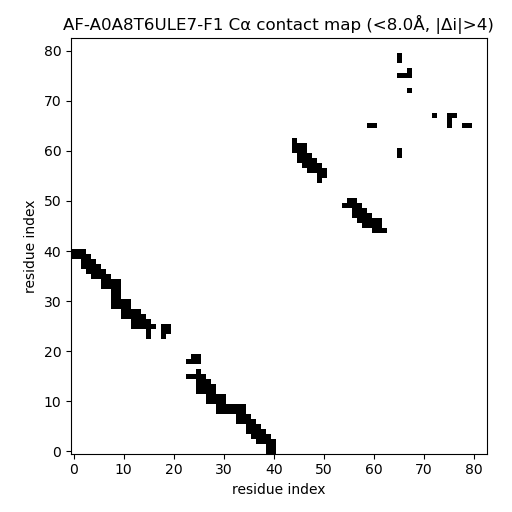 C 1
ATOM 620 O O . ALA A 1 78 ? -8.976 1.003 -2.163 1.00 94.62 78 ALA A O 1
ATOM 621 N N . PHE A 1 79 ? -8.820 1.978 -0.147 1.00 94.69 79 PHE A N 1
ATOM 622 C CA . PHE A 1 79 ? -10.254 1.862 0.139 1.00 94.69 79 PHE A CA 1
ATOM 623 C C . PHE A 1 79 ? -11.114 2.689 -0.827 1.00 94.69 79 PHE A C 1
ATOM 625 O O . PHE A 1 79 ? -12.082 2.157 -1.355 1.00 94.69 79 PHE A O 1
ATOM 632 N N . ASN A 1 80 ? -10.718 3.925 -1.147 1.00 94.12 80 ASN A N 1
ATOM 633 C CA . ASN A 1 80 ? -11.431 4.774 -2.113 1.00 94.12 80 ASN A CA 1
ATOM 634 C C . ASN A 1 80 ? -11.438 4.236 -3.557 1.00 94.12 80 ASN A C 1
ATOM 636 O O . ASN A 1 80 ? -12.247 4.684 -4.361 1.00 94.12 80 ASN A O 1
ATOM 640 N N . VAL A 1 81 ? -10.520 3.332 -3.919 1.00 93.56 81 VAL A N 1
ATOM 641 C CA . VAL A 1 81 ? -10.478 2.697 -5.252 1.00 93.56 81 VAL A CA 1
ATOM 642 C C . VAL A 1 81 ? -11.241 1.368 -5.280 1.00 93.56 81 VAL A C 1
ATOM 644 O O . VAL A 1 81 ? -11.695 0.951 -6.343 1.00 93.56 81 VAL A O 1
ATOM 647 N N . MET A 1 82 ? -11.347 0.680 -4.140 1.00 85.75 82 MET A N 1
ATOM 648 C CA . MET A 1 82 ? -12.026 -0.617 -4.034 1.00 85.75 82 MET A CA 1
ATOM 649 C C . MET A 1 82 ? -13.527 -0.514 -3.728 1.00 85.75 82 MET A C 1
ATOM 651 O O . MET A 1 82 ? -14.245 -1.463 -4.044 1.00 85.75 82 MET A O 1
ATOM 655 N N . ALA A 1 83 ? -13.967 0.569 -3.076 1.00 61.31 83 ALA A N 1
ATOM 656 C CA . ALA A 1 83 ? -15.367 0.842 -2.737 1.00 61.31 83 ALA A CA 1
ATOM 657 C C . ALA A 1 83 ? -16.163 1.353 -3.948 1.00 61.31 83 ALA A C 1
ATOM 659 O O . ALA A 1 83 ? -17.329 0.920 -4.096 1.00 61.31 83 ALA A O 1
#

Nearest PDB structures (foldseek):
  1kkh-assembly1_A  TM=7.883E-01  e=1.604E-01  Methanocaldococcus jannaschii
  1kvk-assembly1_A-2  TM=5.850E-01  e=4.656E-02  Rattus norvegicus
  2r42-assembly1_A-2  TM=7.015E-01  e=2.370E-01  unclassified
  2r3v-assembly5_B  TM=6.696E-01  e=2.699E-01  unclassified
  4tw1-assembly2_M  TM=2.061E-01  e=7.963E+00  Staphylococcus aureus subsp. aureus USA300_TCH1516